Protein AF-A0A3N5LAT3-F1 (afdb_monomer_lite)

Foldseek 3Di:
DPDDLPPVVVVVVVVVVVVVCVVPPPDDDDDDDDPAPVVVLVVCVVVVPFKDKQKDDPRDDDCSVVRVVRQVPDPQKDWDDWDDDPNMIITMIGGPDNPPPPPPPPDPDD

pLDDT: mean 77.51, std 15.81, range [34.72, 95.5]

Radius of gyration: 16.29 Å; chains: 1; bounding box: 49×45×42 Å

Sequence (110 aa):
MVGSTNVVGRRLAAEIQEYIRASNAGIQMETVFAADCAMIHKDLQARGATTFYLVEDKYWSAGFGQLRDSVMRDPSFQFERSWSFKGIEIWRFRVVRSQTVPVIRQKPEP

Secondary structure (DSSP, 8-state):
--SSHHHHHHHHHHHHHHHHHHTSTT--------SSHHHHHHHHHHHT-SEEEEE--TTT-TTHHHHHHHHHH-TTEEEEEEEEETTEEEEEEEE-S---------PPP-

Structure (mmCIF, N/CA/C/O backbone):
data_AF-A0A3N5LAT3-F1
#
_entry.id   AF-A0A3N5LAT3-F1
#
loop_
_atom_site.group_PDB
_atom_site.id
_atom_site.type_symbol
_atom_site.label_atom_id
_atom_site.label_alt_id
_atom_site.label_comp_id
_atom_site.label_asym_id
_atom_site.label_entity_id
_atom_site.label_seq_id
_atom_site.pdbx_PDB_ins_code
_atom_site.Cartn_x
_atom_site.Cartn_y
_atom_site.Cartn_z
_atom_site.occupancy
_atom_site.B_iso_or_equiv
_atom_site.auth_seq_id
_atom_site.auth_comp_id
_atom_site.auth_asym_id
_atom_site.auth_atom_id
_atom_site.pdbx_PDB_model_num
ATOM 1 N N . MET A 1 1 ? 2.276 9.642 -29.420 1.00 35.12 1 MET A N 1
ATOM 2 C CA . MET A 1 1 ? 2.600 8.201 -29.324 1.00 35.12 1 MET A CA 1
ATOM 3 C C . MET A 1 1 ? 2.168 7.712 -27.951 1.00 35.12 1 MET A C 1
ATOM 5 O O . MET A 1 1 ? 2.835 8.008 -26.974 1.00 35.12 1 MET A O 1
ATOM 9 N N . VAL A 1 2 ? 1.014 7.052 -27.862 1.00 41.75 2 VAL A N 1
ATOM 10 C CA . VAL A 1 2 ? 0.450 6.520 -26.612 1.00 41.75 2 VAL A CA 1
ATOM 11 C C . VAL A 1 2 ? 0.150 5.055 -26.901 1.00 41.75 2 VAL A C 1
ATOM 13 O O . VAL A 1 2 ? -0.724 4.776 -27.711 1.00 41.75 2 VAL A O 1
ATOM 16 N N . GLY A 1 3 ? 0.917 4.115 -26.349 1.00 34.72 3 GLY A N 1
ATOM 17 C CA . GLY A 1 3 ? 0.658 2.699 -26.643 1.00 34.72 3 GLY A CA 1
ATOM 18 C C . GLY A 1 3 ? 1.547 1.699 -25.915 1.00 34.72 3 GLY A C 1
ATOM 19 O O . GLY A 1 3 ? 1.040 0.711 -25.397 1.00 34.72 3 GLY A O 1
ATOM 20 N N . SER A 1 4 ? 2.848 1.966 -25.794 1.00 36.41 4 SER A N 1
ATOM 21 C CA . SER A 1 4 ? 3.790 0.942 -25.307 1.00 36.41 4 SER A CA 1
ATOM 22 C C . SER A 1 4 ? 4.041 0.983 -23.793 1.00 36.41 4 SER A C 1
ATOM 24 O O . SER A 1 4 ? 4.321 -0.049 -23.190 1.00 36.41 4 SER A O 1
ATOM 26 N N . THR A 1 5 ? 3.868 2.141 -23.147 1.00 48.88 5 THR A N 1
ATOM 27 C CA . THR A 1 5 ? 4.134 2.333 -21.704 1.00 48.88 5 THR A CA 1
ATOM 28 C C . THR A 1 5 ? 3.081 1.677 -20.795 1.00 48.88 5 THR A C 1
ATOM 30 O O . THR A 1 5 ? 3.343 1.417 -19.623 1.00 48.88 5 THR A O 1
ATOM 33 N N . ASN A 1 6 ? 1.898 1.351 -21.333 1.00 57.59 6 ASN A N 1
ATOM 34 C CA . ASN A 1 6 ? 0.778 0.817 -20.550 1.00 57.59 6 ASN A CA 1
ATOM 35 C C . ASN A 1 6 ? 0.778 -0.711 -20.399 1.00 57.59 6 ASN A C 1
ATOM 37 O O . ASN A 1 6 ? 0.190 -1.213 -19.447 1.00 57.59 6 ASN A O 1
ATOM 41 N N . VAL A 1 7 ? 1.403 -1.474 -21.301 1.00 61.25 7 VAL A N 1
ATOM 42 C CA . VAL A 1 7 ? 1.312 -2.950 -21.262 1.00 61.25 7 VAL A CA 1
ATOM 43 C C . VAL A 1 7 ? 2.237 -3.539 -20.197 1.00 61.25 7 VAL A C 1
ATOM 45 O O . VAL A 1 7 ? 1.825 -4.414 -19.437 1.00 61.25 7 VAL A O 1
ATOM 48 N N . VAL A 1 8 ? 3.468 -3.027 -20.105 1.00 64.75 8 VAL A N 1
ATOM 49 C CA . VAL A 1 8 ? 4.475 -3.515 -19.149 1.00 64.75 8 VAL A CA 1
ATOM 50 C C . VAL A 1 8 ? 4.039 -3.247 -17.709 1.00 64.75 8 VAL A C 1
ATOM 52 O O . VAL A 1 8 ? 4.029 -4.175 -16.904 1.00 64.75 8 VAL A O 1
ATOM 55 N N . GLY A 1 9 ? 3.605 -2.023 -17.395 1.00 64.81 9 GLY A N 1
ATOM 56 C CA . GLY A 1 9 ? 3.149 -1.692 -16.043 1.00 64.81 9 GLY A CA 1
ATOM 57 C C . GLY A 1 9 ? 1.835 -2.384 -15.659 1.00 64.81 9 GLY A C 1
ATOM 58 O O . GLY A 1 9 ? 1.711 -2.859 -14.537 1.00 64.81 9 GLY A O 1
ATOM 59 N N . ARG A 1 10 ? 0.891 -2.595 -16.597 1.00 69.12 10 ARG A N 1
ATOM 60 C CA . ARG A 1 10 ? -0.327 -3.391 -16.316 1.00 69.12 10 ARG A CA 1
ATOM 61 C C . ARG A 1 10 ? -0.010 -4.850 -16.002 1.00 69.12 10 ARG A C 1
ATOM 63 O O . ARG A 1 10 ? -0.580 -5.408 -15.068 1.00 69.12 10 ARG A O 1
ATOM 70 N N . ARG A 1 11 ? 0.896 -5.467 -16.767 1.00 76.19 11 ARG A N 1
ATOM 71 C CA . ARG A 1 11 ? 1.345 -6.840 -16.502 1.00 76.19 11 ARG A CA 1
ATOM 72 C C . ARG A 1 11 ? 2.038 -6.934 -15.145 1.00 76.19 11 ARG A C 1
ATOM 74 O O . ARG A 1 11 ? 1.754 -7.844 -14.378 1.00 76.19 11 ARG A O 1
ATOM 81 N N . LEU A 1 12 ? 2.902 -5.972 -14.840 1.00 77.38 12 LEU A N 1
ATOM 82 C CA . LEU A 1 12 ? 3.608 -5.904 -13.569 1.00 77.38 12 LEU A CA 1
ATOM 83 C C . LEU A 1 12 ? 2.655 -5.714 -12.381 1.00 77.38 12 LEU A C 1
ATOM 85 O O . LEU A 1 12 ? 2.793 -6.409 -11.380 1.00 77.38 12 LEU A O 1
ATOM 89 N N . ALA A 1 13 ? 1.649 -4.846 -12.512 1.00 76.00 13 ALA A N 1
ATOM 90 C CA . ALA A 1 13 ? 0.612 -4.667 -11.501 1.00 76.00 13 ALA A CA 1
ATOM 91 C C . ALA A 1 13 ? -0.159 -5.972 -11.241 1.00 76.00 13 ALA A C 1
ATOM 93 O O . ALA A 1 13 ? -0.363 -6.335 -10.084 1.00 76.00 13 ALA A O 1
ATOM 94 N N . ALA A 1 14 ? -0.521 -6.716 -12.293 1.00 81.56 14 ALA A N 1
ATOM 95 C CA . ALA A 1 14 ? -1.169 -8.021 -12.154 1.00 81.56 14 ALA A CA 1
ATOM 96 C C . ALA A 1 14 ? -0.260 -9.056 -11.461 1.00 81.56 14 ALA A C 1
ATOM 98 O O . ALA A 1 14 ? -0.717 -9.783 -10.581 1.00 81.56 14 ALA A O 1
ATOM 99 N N . GLU A 1 15 ? 1.034 -9.093 -11.800 1.00 85.81 15 GLU A N 1
ATOM 100 C CA . GLU A 1 15 ? 2.009 -9.973 -11.138 1.00 85.81 15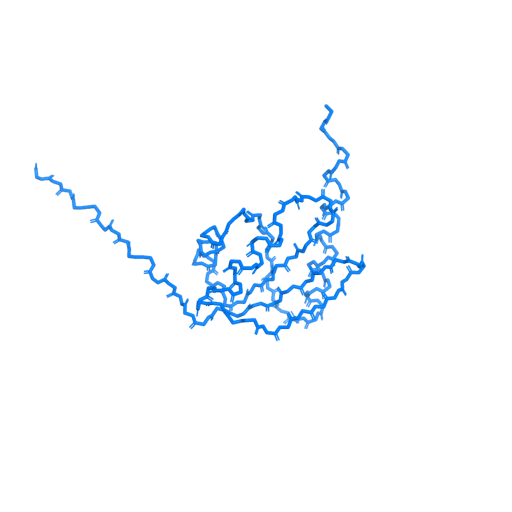 GLU A CA 1
ATOM 101 C C . GLU A 1 15 ? 2.177 -9.634 -9.646 1.00 85.81 15 GLU A C 1
ATOM 103 O O . GLU A 1 15 ? 2.254 -10.538 -8.815 1.00 85.81 15 GLU A O 1
ATOM 108 N N . ILE A 1 16 ? 2.190 -8.346 -9.289 1.00 84.88 16 ILE A N 1
ATOM 109 C CA . ILE A 1 16 ? 2.282 -7.895 -7.893 1.00 84.88 16 ILE A CA 1
ATOM 110 C C . ILE A 1 16 ? 1.006 -8.239 -7.122 1.00 84.88 16 ILE A C 1
ATOM 112 O O . ILE A 1 16 ? 1.094 -8.736 -6.000 1.00 84.88 16 ILE A O 1
ATOM 116 N N . GLN A 1 17 ? -0.171 -8.023 -7.715 1.00 84.25 17 GLN A N 1
ATOM 117 C CA . GLN A 1 17 ? -1.440 -8.426 -7.105 1.00 84.25 17 GLN A CA 1
ATOM 118 C C . GLN A 1 17 ? -1.459 -9.925 -6.803 1.00 84.25 17 GLN A C 1
ATOM 120 O O . GLN A 1 17 ? -1.812 -10.318 -5.693 1.00 84.25 17 GLN A O 1
ATOM 125 N N . GLU A 1 18 ? -1.046 -10.756 -7.762 1.00 85.00 18 GLU A N 1
ATOM 126 C CA . GLU A 1 18 ? -1.026 -12.205 -7.576 1.00 85.00 18 GLU A CA 1
ATOM 127 C C . GLU A 1 18 ? -0.006 -12.624 -6.512 1.00 85.00 18 GLU A C 1
ATOM 129 O O . GLU A 1 18 ? -0.309 -13.451 -5.655 1.00 85.00 18 GLU A O 1
ATOM 134 N N . TYR A 1 19 ? 1.168 -11.989 -6.484 1.00 84.94 19 TYR A N 1
ATOM 135 C CA . TYR A 1 19 ? 2.174 -12.224 -5.449 1.00 84.94 19 TYR A CA 1
ATOM 136 C C . TYR A 1 19 ? 1.664 -11.882 -4.035 1.00 84.94 19 TYR A C 1
ATOM 138 O O . TYR A 1 19 ? 1.863 -12.651 -3.085 1.00 84.94 19 TYR A O 1
ATOM 146 N N . ILE A 1 20 ? 0.961 -10.753 -3.882 1.00 84.25 20 ILE A N 1
ATOM 147 C CA . ILE A 1 20 ? 0.368 -10.362 -2.596 1.00 84.25 20 ILE A CA 1
ATOM 148 C C . ILE A 1 20 ? -0.783 -11.306 -2.225 1.00 84.25 20 ILE A C 1
ATOM 150 O O . ILE A 1 20 ? -0.869 -11.720 -1.065 1.00 84.25 20 ILE A O 1
ATOM 154 N N . ARG A 1 21 ? -1.629 -11.691 -3.188 1.00 83.62 21 ARG A N 1
ATOM 155 C CA . ARG A 1 21 ? -2.755 -12.613 -2.981 1.00 83.62 21 ARG A CA 1
ATOM 156 C C . ARG A 1 21 ? -2.289 -14.008 -2.575 1.00 83.62 21 ARG A C 1
ATOM 158 O O . ARG A 1 21 ? -2.827 -14.564 -1.623 1.00 83.62 21 ARG A O 1
ATOM 165 N N . ALA A 1 22 ? -1.259 -14.545 -3.225 1.00 81.06 22 ALA A N 1
ATOM 166 C CA . ALA A 1 22 ? -0.667 -15.834 -2.863 1.00 81.06 22 ALA A CA 1
ATOM 167 C C . ALA A 1 22 ? -0.177 -15.851 -1.404 1.00 81.06 22 ALA A C 1
ATOM 169 O O . ALA A 1 22 ? -0.256 -16.871 -0.725 1.00 81.06 22 ALA A O 1
ATOM 170 N N . SER A 1 23 ? 0.269 -14.696 -0.902 1.00 74.81 23 SER A N 1
ATOM 171 C CA . SER A 1 23 ? 0.710 -14.523 0.486 1.00 74.81 23 SER A CA 1
ATOM 172 C C . SER A 1 23 ? -0.434 -14.245 1.473 1.00 74.81 23 SER A C 1
ATOM 174 O O . SER A 1 23 ? -0.200 -14.243 2.680 1.00 74.81 23 SER A O 1
ATOM 176 N N . ASN A 1 24 ? -1.650 -13.963 0.990 1.00 72.38 24 ASN A N 1
ATOM 177 C CA . ASN A 1 24 ? -2.821 -13.628 1.801 1.00 72.38 24 ASN A CA 1
ATOM 178 C C . ASN A 1 24 ? -4.082 -14.276 1.196 1.00 72.38 24 ASN A C 1
ATOM 180 O O . ASN A 1 24 ? -4.880 -13.620 0.519 1.00 72.38 24 ASN A O 1
ATOM 184 N N . ALA A 1 25 ? -4.242 -15.583 1.418 1.00 65.88 25 ALA A N 1
ATOM 185 C CA . ALA A 1 25 ? -5.343 -16.361 0.857 1.00 65.88 25 ALA A CA 1
ATOM 186 C C . ALA A 1 25 ? -6.717 -15.743 1.187 1.00 65.88 25 ALA A C 1
ATOM 188 O O . ALA A 1 25 ? -7.006 -15.422 2.338 1.00 65.88 25 ALA A O 1
ATOM 189 N N . GLY A 1 26 ? -7.569 -15.598 0.166 1.00 65.69 26 GLY A N 1
ATOM 190 C CA . GLY A 1 26 ? -8.960 -15.155 0.320 1.00 65.69 26 GLY A CA 1
ATOM 191 C C . GLY A 1 26 ? -9.201 -13.640 0.308 1.00 65.69 26 GLY A C 1
ATOM 192 O O . GLY A 1 26 ? -10.340 -13.225 0.502 1.00 65.69 26 GLY A O 1
ATOM 193 N N . ILE A 1 27 ? -8.185 -12.804 0.059 1.00 71.62 27 ILE A N 1
ATOM 194 C CA . ILE A 1 27 ? -8.364 -11.343 -0.007 1.00 71.62 27 ILE A CA 1
ATOM 195 C C . ILE A 1 27 ? -8.728 -10.891 -1.432 1.00 71.62 27 ILE A C 1
ATOM 197 O O . ILE A 1 27 ? -7.994 -11.149 -2.391 1.00 71.62 27 ILE A O 1
ATOM 201 N N . GLN A 1 28 ? -9.845 -10.165 -1.570 1.00 72.69 28 GLN A N 1
ATOM 202 C CA . GLN A 1 28 ? -10.132 -9.376 -2.771 1.00 72.69 28 GLN A CA 1
ATOM 203 C C . GLN A 1 28 ? -9.233 -8.137 -2.782 1.00 72.69 28 GLN A C 1
ATOM 205 O O . GLN A 1 2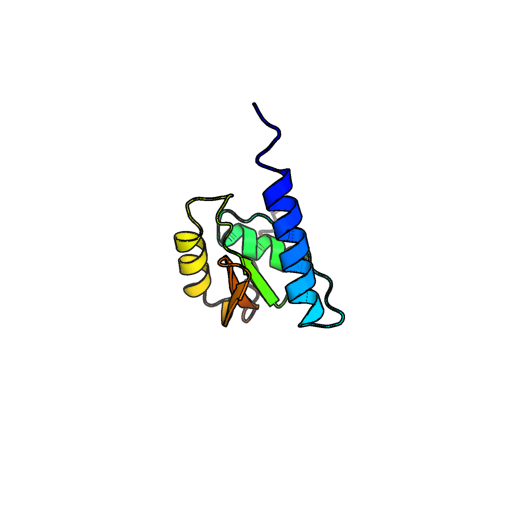8 ? -9.210 -7.365 -1.827 1.00 72.69 28 GLN A O 1
ATOM 210 N N . MET A 1 29 ? -8.473 -7.967 -3.861 1.00 77.25 29 MET A N 1
ATOM 211 C CA . MET A 1 29 ? -7.564 -6.839 -4.041 1.00 77.25 29 MET A CA 1
ATOM 212 C C . MET A 1 29 ? -7.961 -6.052 -5.277 1.00 77.25 29 MET A C 1
ATOM 214 O O . MET A 1 29 ? -8.210 -6.636 -6.331 1.00 77.25 29 MET A O 1
ATOM 218 N N . GLU A 1 30 ? -7.939 -4.732 -5.152 1.00 79.06 30 GLU A N 1
ATOM 219 C CA . GLU A 1 30 ? -8.097 -3.806 -6.263 1.00 79.06 30 GLU A CA 1
ATOM 220 C C . GLU A 1 30 ? -6.929 -2.824 -6.281 1.00 79.06 30 GLU A C 1
ATOM 222 O O . GLU A 1 30 ? -6.455 -2.384 -5.234 1.00 79.06 30 GLU A O 1
ATOM 227 N N . THR A 1 31 ? -6.459 -2.484 -7.481 1.00 81.31 31 THR A N 1
ATOM 228 C CA . THR A 1 31 ? -5.429 -1.458 -7.665 1.00 81.31 31 THR A CA 1
ATOM 229 C C . THR A 1 31 ? -6.093 -0.126 -7.959 1.00 81.31 31 THR A C 1
ATOM 231 O O . THR A 1 31 ? -6.921 -0.023 -8.863 1.00 81.31 31 THR A O 1
ATOM 234 N N . VAL A 1 32 ? -5.675 0.896 -7.221 1.00 78.06 32 VAL A N 1
ATOM 235 C CA . VAL A 1 32 ? -6.053 2.291 -7.436 1.00 78.06 32 VAL A CA 1
ATOM 236 C C . VAL A 1 32 ? -4.799 3.128 -7.656 1.00 78.06 32 VAL A C 1
ATOM 238 O O . VAL A 1 32 ? -3.734 2.817 -7.122 1.00 78.06 32 VAL A O 1
ATOM 241 N N . PHE A 1 33 ? -4.929 4.185 -8.450 1.00 79.50 33 PHE A N 1
ATOM 242 C CA . PHE A 1 33 ? -3.881 5.186 -8.615 1.00 79.50 33 PHE A CA 1
ATOM 243 C C . PHE A 1 33 ? -4.186 6.356 -7.689 1.00 79.50 33 PHE A C 1
ATOM 245 O O . PHE A 1 33 ? -5.172 7.061 -7.896 1.00 79.50 33 PHE A O 1
ATOM 252 N N . ALA A 1 34 ? -3.339 6.560 -6.685 1.00 79.69 34 ALA A N 1
ATOM 253 C CA . ALA A 1 34 ? -3.446 7.688 -5.774 1.00 79.69 34 ALA A CA 1
ATOM 254 C C . ALA A 1 34 ? -2.281 8.652 -6.005 1.00 79.69 34 ALA A C 1
ATOM 256 O O . ALA A 1 34 ? -1.122 8.238 -6.003 1.00 79.69 34 ALA A O 1
ATOM 257 N N . ALA A 1 35 ? -2.599 9.931 -6.204 1.00 80.38 35 ALA A N 1
ATOM 258 C CA . ALA A 1 35 ? -1.598 10.989 -6.335 1.00 80.38 35 ALA A CA 1
ATOM 259 C C . ALA A 1 35 ? -1.205 11.590 -4.974 1.00 80.38 35 ALA A C 1
ATOM 261 O O . ALA A 1 35 ? -0.117 12.141 -4.829 1.00 80.38 35 ALA A O 1
ATOM 262 N N . ASP A 1 36 ? -2.081 11.473 -3.974 1.00 85.50 36 ASP A N 1
ATOM 263 C CA . ASP A 1 36 ? -1.902 12.033 -2.639 1.00 85.50 36 ASP A CA 1
ATOM 264 C C . ASP A 1 36 ? -2.567 11.159 -1.557 1.00 85.50 36 ASP A C 1
ATOM 266 O O . ASP A 1 36 ? -3.301 10.205 -1.835 1.00 85.50 36 ASP A O 1
ATOM 270 N N . CYS A 1 37 ? -2.292 11.493 -0.295 1.00 87.56 37 CYS A N 1
ATOM 271 C CA . CYS A 1 37 ? -2.826 10.783 0.866 1.00 87.56 37 CYS A CA 1
ATOM 272 C C . CYS A 1 37 ? -4.359 10.919 0.996 1.00 87.56 37 CYS A C 1
ATOM 274 O O . CYS A 1 37 ? -5.027 10.010 1.487 1.00 87.56 37 CYS A O 1
ATOM 276 N N . ALA A 1 38 ? -4.947 12.025 0.525 1.00 88.44 38 ALA A N 1
ATOM 277 C CA . ALA A 1 38 ? -6.388 12.263 0.620 1.00 88.44 38 ALA A CA 1
ATOM 278 C C . ALA A 1 38 ? -7.181 11.334 -0.314 1.00 88.44 38 ALA A C 1
ATOM 280 O O . ALA A 1 38 ? -8.234 10.818 0.070 1.00 88.44 38 ALA A O 1
ATOM 281 N N . MET A 1 39 ? -6.657 11.064 -1.514 1.00 88.31 39 MET A N 1
ATOM 282 C CA . MET A 1 39 ? -7.211 10.060 -2.423 1.00 88.31 39 MET A CA 1
ATOM 283 C C . MET A 1 39 ? -7.185 8.662 -1.802 1.00 88.31 39 MET A C 1
ATOM 285 O O . MET A 1 39 ? -8.188 7.955 -1.877 1.00 88.31 39 MET A O 1
ATOM 289 N N . ILE A 1 40 ? -6.088 8.298 -1.123 1.00 89.56 40 ILE A N 1
ATOM 290 C CA . ILE A 1 40 ? -5.989 7.021 -0.399 1.0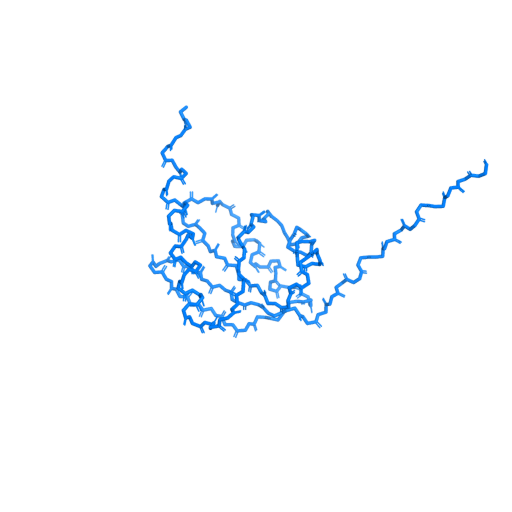0 89.56 40 ILE A CA 1
ATOM 291 C C . ILE A 1 40 ? -7.113 6.921 0.634 1.00 89.56 40 ILE A C 1
ATOM 293 O O . ILE A 1 40 ? -7.861 5.948 0.624 1.00 89.56 40 ILE A O 1
ATOM 297 N N . HIS A 1 41 ? -7.295 7.937 1.482 1.00 89.69 41 HIS A N 1
ATOM 298 C CA . HIS A 1 41 ? -8.385 7.955 2.467 1.00 89.69 41 HIS A CA 1
ATOM 299 C C . HIS A 1 41 ? -9.762 7.771 1.833 1.00 89.69 41 HIS A C 1
ATOM 301 O O . HIS A 1 41 ? -10.546 6.941 2.295 1.00 89.69 41 HIS A O 1
ATOM 307 N N . LYS A 1 42 ? -10.046 8.510 0.755 1.00 88.88 42 LYS A N 1
ATOM 308 C CA . LYS A 1 42 ? -11.322 8.424 0.037 1.00 88.88 42 LYS A CA 1
ATOM 309 C C . LYS A 1 42 ? -11.577 7.011 -0.492 1.00 88.88 42 LYS A C 1
ATOM 311 O O . LYS A 1 42 ? -12.678 6.489 -0.311 1.00 88.88 42 LYS A O 1
ATOM 316 N N . ASP A 1 43 ? -10.574 6.393 -1.109 1.00 88.44 43 ASP A N 1
ATOM 317 C CA . ASP A 1 43 ? -10.697 5.042 -1.659 1.00 88.44 43 ASP A CA 1
ATOM 318 C C . ASP A 1 43 ? -10.842 3.991 -0.554 1.00 88.44 43 ASP A C 1
ATOM 320 O O . ASP A 1 43 ? -11.696 3.109 -0.651 1.00 88.44 43 ASP A O 1
ATOM 324 N N . LEU A 1 44 ? -10.073 4.103 0.533 1.00 88.94 44 LEU A N 1
ATOM 325 C CA . LEU A 1 44 ? -10.186 3.202 1.682 1.00 88.94 44 LEU A CA 1
ATOM 326 C C . LEU A 1 44 ? -11.567 3.290 2.333 1.00 88.94 44 LEU A C 1
ATOM 328 O O . LEU A 1 44 ? -12.167 2.256 2.634 1.00 88.94 44 LEU A O 1
ATOM 332 N N . GLN A 1 45 ? -12.095 4.505 2.502 1.00 87.12 45 GLN A N 1
ATOM 333 C CA . GLN A 1 45 ? -13.421 4.736 3.070 1.00 87.12 45 GLN A CA 1
ATOM 334 C C . GLN A 1 45 ? -14.525 4.177 2.168 1.00 87.12 45 GLN A C 1
ATOM 336 O O . GLN A 1 45 ? -15.421 3.493 2.662 1.00 87.12 45 GLN A O 1
ATOM 341 N N . ALA A 1 46 ? -14.456 4.426 0.856 1.00 86.19 46 ALA A N 1
ATOM 342 C CA . ALA A 1 46 ? -15.441 3.921 -0.101 1.00 86.19 46 ALA A CA 1
ATOM 343 C C . ALA A 1 46 ? -15.482 2.384 -0.145 1.00 86.19 46 ALA A C 1
ATOM 345 O O . ALA A 1 46 ? -16.529 1.797 -0.412 1.00 86.19 46 ALA A O 1
ATOM 346 N N . ARG A 1 47 ? -14.344 1.737 0.127 1.00 84.25 47 ARG A N 1
ATOM 347 C CA . ARG A 1 47 ? -14.165 0.284 0.009 1.00 84.25 47 ARG A CA 1
ATOM 348 C C . ARG A 1 47 ? -14.240 -0.456 1.343 1.00 84.25 47 ARG A C 1
ATOM 350 O O . ARG A 1 47 ? -14.228 -1.682 1.347 1.00 84.25 47 ARG A O 1
ATOM 357 N N . GLY A 1 48 ? -14.278 0.261 2.467 1.00 85.12 48 GLY A N 1
ATOM 358 C CA . GLY A 1 48 ? -14.205 -0.338 3.803 1.00 85.12 48 GLY A CA 1
ATOM 359 C C . GLY A 1 48 ? -12.904 -1.114 4.049 1.00 85.12 48 GLY A C 1
ATOM 360 O O . GLY A 1 48 ? -12.891 -2.068 4.827 1.00 85.12 48 GLY A O 1
ATOM 361 N N . ALA A 1 49 ? -11.816 -0.745 3.367 1.00 85.19 49 ALA A N 1
ATOM 362 C CA . ALA A 1 49 ? -10.553 -1.465 3.447 1.00 85.19 49 ALA A CA 1
ATOM 363 C C . ALA A 1 49 ? -9.802 -1.113 4.738 1.00 85.19 49 ALA A C 1
ATOM 365 O O . ALA A 1 49 ? -9.554 0.052 5.040 1.00 85.19 49 ALA A O 1
ATOM 366 N N . THR A 1 50 ? -9.395 -2.135 5.490 1.00 89.38 50 THR A N 1
ATOM 367 C CA . THR A 1 50 ? -8.626 -1.983 6.739 1.00 89.38 50 THR A CA 1
ATOM 368 C C . THR A 1 50 ? -7.121 -2.163 6.539 1.00 89.38 50 THR A C 1
ATOM 370 O O . THR A 1 50 ? -6.337 -1.947 7.461 1.00 89.38 50 THR A O 1
ATOM 373 N N . THR A 1 51 ? -6.695 -2.582 5.347 1.00 90.38 51 THR A N 1
ATOM 374 C CA . THR A 1 51 ? -5.294 -2.801 4.967 1.00 90.38 51 THR A CA 1
ATOM 375 C C . THR A 1 51 ? -5.095 -2.350 3.528 1.00 90.38 51 THR A C 1
ATOM 377 O O . THR A 1 51 ? -5.958 -2.593 2.684 1.00 90.38 51 THR A O 1
ATOM 380 N N . PHE A 1 52 ? -3.953 -1.731 3.238 1.00 91.56 52 PHE A N 1
ATOM 381 C CA . PHE A 1 52 ? -3.561 -1.387 1.874 1.00 91.56 52 PHE A CA 1
ATOM 382 C C . PHE A 1 52 ? -2.057 -1.511 1.658 1.00 91.56 52 PHE A C 1
ATOM 384 O O . PHE A 1 52 ? -1.273 -1.664 2.599 1.00 91.56 52 PHE A O 1
ATOM 391 N N . TYR A 1 53 ? -1.675 -1.463 0.386 1.00 91.38 53 TYR A N 1
ATOM 392 C CA . TYR A 1 53 ? -0.302 -1.618 -0.062 1.00 91.38 53 TYR A CA 1
ATOM 393 C C . TYR A 1 53 ? 0.060 -0.430 -0.948 1.00 91.38 53 TYR A C 1
ATOM 395 O O . TYR A 1 53 ? -0.614 -0.185 -1.947 1.00 91.38 53 TYR A O 1
ATOM 403 N N . LEU A 1 54 ? 1.121 0.292 -0.593 1.00 90.69 54 LEU A N 1
ATOM 404 C CA . LEU A 1 54 ? 1.783 1.204 -1.516 1.00 90.69 54 LEU A CA 1
ATOM 405 C C . LEU A 1 54 ? 2.821 0.417 -2.302 1.00 90.69 54 LEU A C 1
ATOM 407 O O . LEU A 1 54 ? 3.616 -0.323 -1.724 1.00 90.69 54 LEU A O 1
ATOM 411 N N . VAL A 1 55 ? 2.802 0.581 -3.616 1.00 86.31 55 VAL A N 1
ATOM 412 C CA . VAL A 1 55 ? 3.700 -0.115 -4.532 1.00 86.31 55 VAL A CA 1
ATOM 413 C C . VAL A 1 55 ? 4.411 0.936 -5.363 1.00 86.31 55 VAL A C 1
ATOM 415 O O . VAL A 1 55 ? 3.757 1.754 -6.011 1.00 86.31 55 VAL A O 1
ATOM 418 N N . GLU A 1 56 ? 5.739 0.932 -5.315 1.00 77.69 56 GLU A N 1
ATOM 419 C CA . GLU A 1 56 ? 6.545 1.828 -6.132 1.00 77.69 56 GLU A CA 1
ATOM 420 C C . GLU A 1 56 ? 6.535 1.348 -7.581 1.00 77.69 56 GLU A C 1
ATOM 422 O O . GLU A 1 56 ? 7.029 0.268 -7.902 1.00 77.69 56 GLU A O 1
ATOM 427 N N . ASP A 1 57 ? 6.007 2.154 -8.493 1.00 70.88 57 ASP A N 1
ATOM 428 C CA . ASP A 1 57 ? 6.167 1.845 -9.903 1.00 70.88 57 ASP A CA 1
ATOM 429 C C . ASP A 1 57 ? 7.447 2.482 -10.447 1.00 70.88 57 ASP A C 1
ATOM 431 O O . ASP A 1 57 ? 7.510 3.693 -10.675 1.00 70.88 57 ASP A O 1
ATOM 435 N N . LYS A 1 58 ? 8.451 1.645 -10.731 1.00 62.38 58 LYS A N 1
ATOM 436 C CA . LYS A 1 58 ? 9.693 2.052 -11.409 1.00 62.38 58 LYS A CA 1
ATOM 437 C C . LYS A 1 58 ? 9.476 2.647 -12.811 1.00 62.38 58 LYS A C 1
ATOM 439 O O . LYS A 1 58 ? 10.417 3.186 -13.389 1.00 62.38 58 LYS A O 1
ATOM 444 N N . TYR A 1 59 ? 8.272 2.533 -13.372 1.00 61.41 59 TYR A N 1
ATOM 445 C CA . TYR A 1 59 ? 7.907 3.028 -14.695 1.00 61.41 59 TYR A CA 1
ATOM 446 C C . TYR A 1 59 ? 6.857 4.150 -14.688 1.00 61.41 59 TYR A C 1
ATOM 448 O O . TYR A 1 59 ? 6.727 4.799 -15.728 1.00 61.41 59 TYR A O 1
ATOM 456 N N . TRP A 1 60 ? 6.101 4.387 -13.601 1.00 58.25 60 TRP A N 1
ATOM 457 C CA . TRP A 1 60 ? 4.856 5.183 -13.681 1.00 58.25 60 TRP A CA 1
ATOM 458 C C . TRP A 1 60 ? 4.753 6.474 -12.855 1.00 58.25 60 TRP A C 1
ATOM 460 O O . TRP A 1 60 ? 3.846 7.249 -13.157 1.00 58.25 60 TRP A O 1
ATOM 470 N N . SER A 1 61 ? 5.644 6.822 -11.916 1.00 54.53 61 SER A N 1
ATOM 471 C CA . SER A 1 61 ? 5.589 8.195 -11.364 1.00 54.53 61 SER A CA 1
ATOM 472 C C . SER A 1 61 ? 6.831 8.668 -10.615 1.00 54.53 61 SER A C 1
ATOM 474 O O . SER A 1 61 ? 7.344 7.975 -9.739 1.00 54.53 61 SER A O 1
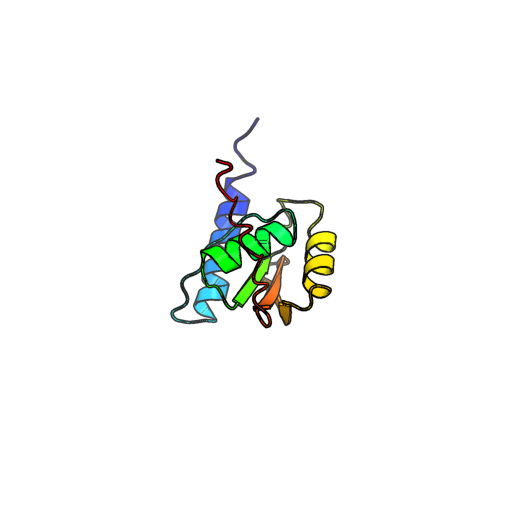ATOM 476 N N . ALA A 1 62 ? 7.205 9.929 -10.845 1.00 60.50 62 ALA A N 1
ATOM 477 C CA . ALA A 1 62 ? 7.875 10.734 -9.829 1.00 60.50 62 ALA A CA 1
ATOM 478 C C . ALA A 1 62 ? 6.897 11.002 -8.665 1.00 60.50 62 ALA A C 1
ATOM 480 O O . ALA A 1 62 ? 5.707 11.190 -8.899 1.00 60.50 62 ALA A O 1
ATOM 481 N N . GLY A 1 63 ? 7.385 11.038 -7.422 1.00 74.50 63 GLY A N 1
ATOM 482 C CA . GLY A 1 63 ? 6.570 11.414 -6.255 1.00 74.50 63 GLY A CA 1
ATOM 483 C C . GLY A 1 63 ? 6.177 10.275 -5.308 1.00 74.50 63 GLY A C 1
ATOM 484 O O . GLY A 1 63 ? 5.639 10.566 -4.242 1.00 74.50 63 GLY A O 1
ATOM 485 N N . PHE A 1 64 ? 6.520 9.012 -5.607 1.00 82.94 64 PHE A N 1
ATOM 486 C CA . PHE A 1 64 ? 6.287 7.889 -4.680 1.00 82.94 64 PHE A CA 1
ATOM 487 C C . PHE A 1 64 ? 6.871 8.159 -3.288 1.00 82.94 64 PHE A C 1
ATOM 489 O O . PHE A 1 64 ? 6.190 7.961 -2.288 1.00 82.94 64 PHE A O 1
ATOM 496 N N . GLY A 1 65 ? 8.095 8.696 -3.217 1.00 85.38 65 GLY A N 1
ATOM 497 C CA . GLY A 1 65 ? 8.724 9.064 -1.946 1.00 85.38 65 GLY A CA 1
ATOM 498 C C . GLY A 1 65 ? 7.910 10.083 -1.141 1.00 85.38 65 GLY A C 1
ATOM 499 O O . GLY A 1 65 ? 7.728 9.900 0.057 1.00 85.38 65 GLY A O 1
ATOM 500 N N . GLN A 1 66 ? 7.347 11.108 -1.792 1.00 87.44 66 GLN A N 1
ATOM 501 C CA . GLN A 1 66 ? 6.516 12.115 -1.116 1.00 87.44 66 GLN A CA 1
ATOM 502 C C . GLN A 1 66 ? 5.201 11.512 -0.609 1.00 87.44 66 GLN A C 1
ATOM 504 O O . GLN A 1 66 ? 4.808 11.764 0.529 1.00 87.44 66 GLN A O 1
ATOM 509 N N . LEU A 1 67 ? 4.546 10.679 -1.425 1.00 88.81 67 LEU A N 1
ATOM 510 C CA . LEU A 1 67 ? 3.326 9.978 -1.028 1.00 88.81 67 LEU A CA 1
ATOM 511 C C . LEU A 1 67 ? 3.587 9.022 0.141 1.00 88.81 67 LEU A C 1
ATOM 513 O O . LEU A 1 67 ? 2.865 9.053 1.136 1.00 88.81 67 LEU A O 1
ATOM 517 N N . ARG A 1 68 ? 4.647 8.212 0.045 1.00 91.12 68 ARG A N 1
ATOM 518 C CA . ARG A 1 68 ? 5.090 7.298 1.102 1.00 91.12 68 ARG A CA 1
ATOM 519 C C . ARG A 1 68 ? 5.343 8.059 2.398 1.00 91.12 68 ARG A C 1
ATOM 521 O O . ARG A 1 68 ? 4.826 7.664 3.437 1.00 91.12 68 ARG A O 1
ATOM 528 N N . ASP A 1 69 ? 6.097 9.153 2.342 1.00 91.38 69 ASP A N 1
ATOM 529 C CA . ASP A 1 69 ? 6.417 9.953 3.524 1.00 91.38 69 ASP A CA 1
ATOM 530 C C . ASP A 1 69 ? 5.159 10.604 4.123 1.00 91.38 69 ASP A C 1
ATOM 532 O O . ASP A 1 69 ? 5.026 10.665 5.345 1.00 91.38 69 ASP A O 1
ATOM 536 N N . SER A 1 70 ? 4.207 11.036 3.287 1.00 92.12 70 SER A N 1
ATOM 537 C CA . SER A 1 70 ? 2.907 11.538 3.746 1.00 92.12 70 SER A CA 1
ATOM 538 C C . SER A 1 70 ? 2.090 10.454 4.450 1.00 92.12 70 SER A C 1
ATOM 540 O O . SER A 1 70 ? 1.530 10.718 5.509 1.00 92.12 70 SER A O 1
ATOM 542 N N . VAL A 1 71 ? 2.037 9.240 3.894 1.00 92.88 71 VAL A N 1
ATOM 543 C CA . VAL A 1 71 ? 1.317 8.100 4.486 1.00 92.88 71 VAL A CA 1
ATOM 544 C C . VAL A 1 71 ? 1.967 7.660 5.797 1.00 92.88 71 VAL A C 1
ATOM 546 O O . VAL A 1 71 ? 1.266 7.402 6.769 1.00 92.88 71 VAL A O 1
ATOM 549 N N . MET A 1 72 ? 3.300 7.643 5.859 1.00 93.62 72 MET A N 1
ATOM 550 C CA . MET A 1 72 ? 4.059 7.318 7.072 1.00 93.62 72 MET A CA 1
ATOM 551 C C . MET A 1 72 ? 3.826 8.313 8.215 1.00 93.62 72 MET A C 1
ATOM 553 O O . MET A 1 72 ? 3.942 7.944 9.381 1.00 93.62 72 MET A O 1
ATOM 557 N N . ARG A 1 73 ? 3.534 9.579 7.895 1.00 93.75 73 ARG A N 1
ATOM 558 C CA . ARG A 1 73 ? 3.245 10.626 8.887 1.00 93.75 73 ARG A CA 1
ATOM 559 C C . ARG A 1 73 ? 1.768 10.698 9.270 1.00 93.75 73 ARG A C 1
ATOM 561 O O . ARG A 1 73 ? 1.439 11.400 10.225 1.00 93.75 73 ARG A O 1
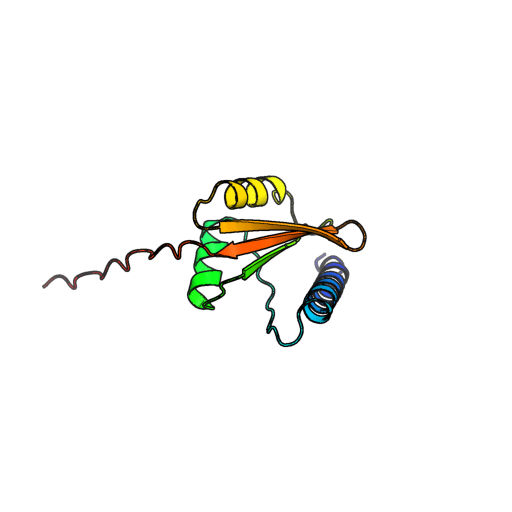ATOM 568 N N . ASP A 1 74 ? 0.886 10.016 8.543 1.00 92.38 74 ASP A N 1
ATOM 569 C CA . ASP A 1 74 ? -0.545 10.044 8.817 1.00 92.38 74 ASP A CA 1
ATOM 570 C C . ASP A 1 74 ? -0.878 9.119 10.004 1.00 92.38 74 ASP A C 1
ATOM 572 O O . ASP A 1 74 ? -0.686 7.905 9.916 1.00 92.38 74 ASP A O 1
ATOM 576 N N . PRO A 1 75 ? -1.423 9.645 11.117 1.00 92.00 75 PRO A N 1
ATOM 577 C CA . PRO A 1 75 ? -1.731 8.846 12.306 1.00 92.00 75 PRO A CA 1
ATOM 578 C C . PRO A 1 75 ? -2.868 7.835 12.092 1.00 92.00 75 PRO A C 1
ATOM 580 O O . PRO A 1 75 ? -3.168 7.041 12.985 1.00 92.00 75 PRO A O 1
ATOM 583 N N . SER A 1 76 ? -3.545 7.895 10.948 1.00 91.75 76 SER A N 1
ATOM 584 C CA . SER A 1 76 ? -4.601 6.968 10.544 1.00 91.75 76 SER A CA 1
ATOM 585 C C . SER A 1 76 ? -4.047 5.659 10.001 1.00 91.75 76 SER A C 1
ATOM 587 O O . SER A 1 76 ? -4.788 4.676 9.927 1.00 91.75 76 SER A O 1
ATOM 589 N N . PHE A 1 77 ? -2.762 5.634 9.642 1.00 94.38 77 PHE A N 1
ATOM 590 C CA . PHE A 1 77 ? -2.100 4.489 9.045 1.00 94.38 77 PHE A CA 1
ATOM 591 C C . PHE A 1 77 ? -0.970 3.997 9.942 1.00 94.38 77 PHE A C 1
ATOM 593 O O . PHE A 1 77 ? -0.128 4.752 10.416 1.00 94.38 77 PHE A O 1
ATOM 600 N N . GLN A 1 78 ? -0.945 2.691 10.167 1.00 95.50 78 GLN A N 1
ATOM 601 C CA . GLN A 1 78 ? 0.138 2.013 10.852 1.00 95.50 78 GLN A CA 1
ATOM 602 C C . GLN A 1 78 ? 0.926 1.211 9.829 1.00 95.50 78 GLN A C 1
ATOM 604 O O . GLN A 1 78 ? 0.390 0.303 9.193 1.00 95.50 78 GLN A O 1
ATOM 609 N N . PHE A 1 79 ? 2.206 1.536 9.683 1.00 95.44 79 PHE A N 1
ATOM 610 C CA . PHE A 1 79 ? 3.126 0.718 8.908 1.00 95.44 79 PHE A CA 1
ATOM 611 C C . PHE A 1 79 ? 3.269 -0.668 9.547 1.00 95.44 79 PHE A C 1
ATOM 613 O O . PHE A 1 79 ? 3.503 -0.778 10.751 1.00 95.44 79 PHE A O 1
ATOM 620 N N . GLU A 1 80 ? 3.133 -1.722 8.741 1.00 94.50 80 GLU A N 1
ATOM 621 C CA . GLU A 1 80 ? 3.284 -3.101 9.214 1.00 94.50 80 GLU A CA 1
ATOM 622 C C . GLU A 1 80 ? 4.607 -3.716 8.760 1.00 94.50 80 GLU A C 1
ATOM 624 O O . GLU A 1 80 ? 5.323 -4.298 9.572 1.00 94.50 80 GLU A O 1
ATOM 629 N N . ARG A 1 81 ? 4.923 -3.627 7.463 1.00 94.12 81 ARG A N 1
ATOM 630 C CA . ARG A 1 81 ? 6.161 -4.170 6.883 1.00 94.12 81 ARG A CA 1
ATOM 631 C C . ARG A 1 81 ? 6.376 -3.673 5.454 1.00 94.12 81 ARG A C 1
ATOM 633 O O . ARG A 1 81 ? 5.418 -3.294 4.778 1.00 94.12 81 ARG A O 1
ATOM 640 N N . SER A 1 82 ? 7.604 -3.791 4.964 1.00 93.94 82 SER A N 1
ATOM 641 C CA . SER A 1 82 ? 7.952 -3.601 3.556 1.00 93.94 82 SER A CA 1
ATOM 642 C C . SER A 1 82 ? 8.794 -4.763 3.033 1.00 93.94 82 SER A C 1
ATOM 644 O O . SER A 1 82 ? 9.413 -5.501 3.802 1.00 93.94 82 SER A O 1
ATOM 646 N N . TRP A 1 83 ? 8.750 -4.976 1.722 1.00 91.56 83 TRP A N 1
ATOM 647 C CA . TRP A 1 83 ? 9.565 -5.965 1.020 1.00 91.56 83 TRP A CA 1
ATOM 648 C C . TRP A 1 83 ? 9.715 -5.570 -0.450 1.00 91.56 83 TRP A C 1
ATOM 650 O O . TRP A 1 83 ? 9.061 -4.642 -0.922 1.00 91.56 83 TRP A O 1
ATOM 660 N N . SER A 1 84 ? 10.576 -6.281 -1.180 1.00 88.50 84 SER A N 1
ATOM 661 C CA . SER A 1 84 ? 10.778 -6.053 -2.610 1.00 88.50 84 SER A CA 1
ATOM 662 C C . SER A 1 84 ? 10.276 -7.223 -3.450 1.00 88.50 84 SER A C 1
ATOM 664 O O . SER A 1 84 ? 10.448 -8.385 -3.082 1.00 88.50 84 SER A O 1
ATOM 666 N N . PHE A 1 85 ? 9.697 -6.917 -4.610 1.00 85.69 85 PHE A N 1
ATOM 667 C CA . PHE A 1 85 ? 9.383 -7.884 -5.658 1.00 85.69 85 PHE A CA 1
ATOM 668 C C . PHE A 1 85 ? 9.992 -7.413 -6.979 1.00 85.69 85 PHE A C 1
ATOM 670 O O . PHE A 1 85 ? 9.605 -6.378 -7.509 1.00 85.69 85 PHE A O 1
ATOM 677 N N . LYS A 1 86 ? 10.968 -8.149 -7.528 1.00 86.06 86 LYS A N 1
ATOM 678 C CA . LYS A 1 86 ? 11.656 -7.784 -8.788 1.00 86.06 86 LYS A CA 1
ATOM 679 C C . LYS A 1 86 ? 12.206 -6.338 -8.805 1.00 86.06 86 LYS A C 1
ATOM 681 O O . LYS A 1 86 ? 12.177 -5.666 -9.842 1.00 86.06 86 LYS A O 1
ATOM 686 N N . GLY A 1 87 ? 12.701 -5.871 -7.655 1.00 82.06 87 GLY A N 1
ATOM 687 C CA . GLY A 1 87 ? 13.244 -4.520 -7.482 1.00 82.06 87 GLY A CA 1
ATOM 688 C C . GLY A 1 87 ? 12.190 -3.426 -7.290 1.00 82.06 87 GLY A C 1
ATOM 689 O O . GLY A 1 87 ? 12.526 -2.259 -7.419 1.00 82.06 87 GLY A O 1
ATOM 690 N N . ILE A 1 88 ? 10.933 -3.789 -7.020 1.00 84.31 88 ILE A N 1
ATOM 691 C CA . ILE A 1 88 ? 9.840 -2.863 -6.699 1.00 84.31 88 ILE A CA 1
ATOM 692 C C . ILE A 1 88 ? 9.557 -2.933 -5.213 1.00 84.31 88 ILE A C 1
ATOM 694 O O . ILE A 1 88 ? 9.345 -4.030 -4.689 1.00 84.31 88 ILE A O 1
ATOM 698 N N . GLU A 1 89 ? 9.548 -1.786 -4.545 1.00 86.69 89 GLU A N 1
ATOM 699 C CA . GLU A 1 89 ? 9.183 -1.714 -3.139 1.00 86.69 89 GLU A CA 1
ATOM 700 C C . GLU A 1 89 ? 7.670 -1.847 -2.941 1.00 86.69 89 GLU A C 1
ATOM 702 O O . GLU A 1 89 ? 6.866 -1.175 -3.590 1.00 86.69 89 GLU A O 1
ATOM 707 N N . ILE A 1 90 ? 7.287 -2.708 -2.001 1.00 88.69 90 ILE A N 1
ATOM 708 C CA . ILE A 1 90 ? 5.911 -2.908 -1.560 1.00 88.69 90 ILE A CA 1
ATOM 709 C C . ILE A 1 90 ? 5.863 -2.611 -0.065 1.00 88.69 90 ILE A C 1
ATOM 711 O O . ILE A 1 90 ? 6.565 -3.239 0.728 1.00 88.69 90 ILE A O 1
ATOM 715 N N . TRP A 1 91 ? 5.012 -1.668 0.319 1.00 92.75 91 TRP A N 1
ATOM 716 C CA . TRP A 1 91 ? 4.845 -1.196 1.688 1.00 92.75 91 TRP A CA 1
ATOM 717 C C . TRP A 1 91 ? 3.420 -1.471 2.148 1.00 92.75 91 TRP A C 1
ATOM 719 O O . TRP A 1 91 ? 2.465 -0.993 1.539 1.00 92.75 91 TRP A O 1
ATOM 729 N N . ARG A 1 92 ? 3.264 -2.246 3.220 1.00 93.62 92 ARG A N 1
ATOM 730 C CA . ARG A 1 92 ? 1.961 -2.617 3.777 1.00 93.62 92 ARG A CA 1
ATOM 731 C C . ARG A 1 92 ? 1.611 -1.736 4.969 1.00 93.62 92 ARG A C 1
ATOM 733 O O . ARG A 1 92 ? 2.419 -1.577 5.887 1.00 93.62 92 ARG A O 1
ATOM 740 N N . PHE A 1 93 ? 0.370 -1.265 4.978 1.00 94.81 93 PHE A N 1
ATOM 741 C CA . PHE A 1 93 ? -0.193 -0.434 6.032 1.00 94.81 93 PHE A CA 1
ATOM 742 C C . PHE A 1 93 ? -1.538 -0.980 6.503 1.00 94.81 93 PHE A C 1
ATOM 744 O O . PHE A 1 93 ? -2.341 -1.471 5.705 1.00 94.81 93 PHE A O 1
ATOM 751 N N . ARG A 1 94 ? -1.801 -0.833 7.800 1.00 94.25 94 ARG A N 1
ATOM 752 C CA . ARG A 1 94 ? -3.108 -1.042 8.426 1.00 94.25 94 ARG A CA 1
ATOM 753 C C . ARG A 1 94 ? -3.771 0.304 8.695 1.00 94.25 94 ARG A C 1
ATOM 755 O O . ARG A 1 94 ? -3.113 1.238 9.144 1.00 94.25 94 ARG A O 1
ATOM 762 N N . VAL A 1 95 ? -5.077 0.390 8.488 1.00 92.50 95 VAL A N 1
ATOM 763 C CA . VAL A 1 95 ? -5.880 1.548 8.896 1.00 92.50 95 VAL A CA 1
ATOM 764 C C . VAL A 1 95 ? -6.209 1.414 10.384 1.00 92.50 95 VAL A C 1
ATOM 766 O O . VAL A 1 95 ? -6.860 0.455 10.793 1.00 92.50 95 VAL A O 1
ATOM 769 N N . VAL A 1 96 ? -5.730 2.353 11.201 1.00 89.38 96 VAL A N 1
ATOM 770 C CA . VAL A 1 96 ? -5.908 2.360 12.668 1.00 89.38 96 VAL A CA 1
ATOM 771 C C . VAL A 1 96 ? -6.919 3.393 13.149 1.00 89.38 96 VAL A C 1
ATOM 773 O O . VAL A 1 96 ? -7.521 3.220 14.207 1.00 89.38 96 VAL A O 1
ATOM 776 N N . ARG A 1 97 ? -7.136 4.460 12.377 1.00 73.12 97 ARG A N 1
ATOM 777 C CA . ARG A 1 97 ? -8.197 5.438 12.624 1.00 73.12 97 ARG A CA 1
ATOM 778 C C . ARG A 1 97 ? -8.885 5.721 11.304 1.00 73.12 97 ARG A C 1
ATOM 780 O O . ARG A 1 97 ? -8.270 6.279 10.407 1.00 73.12 97 ARG A O 1
ATOM 787 N N . SER A 1 98 ? -10.155 5.362 11.177 1.00 59.06 98 SER A N 1
ATOM 788 C CA . SER A 1 98 ? -10.955 5.894 10.079 1.00 59.06 98 SER A CA 1
ATOM 789 C C . SER A 1 98 ? -11.149 7.377 10.365 1.00 59.06 98 SER A C 1
ATOM 791 O O . SER A 1 98 ? -11.839 7.719 11.326 1.00 59.06 98 SER A O 1
ATOM 793 N N . GLN A 1 99 ? -10.520 8.269 9.594 1.00 55.44 99 GLN A N 1
ATOM 794 C CA . GLN A 1 99 ? -10.930 9.666 9.635 1.00 55.44 99 GLN A CA 1
ATOM 795 C C . GLN A 1 99 ? -12.370 9.708 9.135 1.00 55.44 99 GLN A C 1
ATOM 797 O O . GLN A 1 99 ? -12.648 9.538 7.950 1.00 55.44 99 GLN A O 1
ATOM 802 N N . THR A 1 100 ? -13.309 9.884 10.058 1.00 50.28 100 THR A N 1
ATOM 803 C CA . THR A 1 100 ? -14.661 10.311 9.734 1.00 50.28 100 THR A CA 1
ATOM 804 C C . THR A 1 100 ? -14.514 11.701 9.135 1.00 50.28 100 THR A C 1
ATOM 806 O O . THR A 1 100 ? -14.470 12.688 9.863 1.00 50.28 100 THR A O 1
ATOM 809 N N . VAL A 1 101 ? -14.376 11.797 7.810 1.00 51.44 101 VAL A N 1
ATOM 810 C CA . VAL A 1 101 ? -14.567 13.075 7.125 1.00 51.44 101 VAL A CA 1
ATOM 811 C C . VAL A 1 101 ? -15.992 13.498 7.484 1.00 51.44 101 VAL A C 1
ATOM 813 O O . VAL A 1 101 ? -16.928 12.756 7.163 1.00 51.44 101 VAL A O 1
ATOM 816 N N . PRO A 1 102 ? -16.198 14.604 8.220 1.00 42.53 102 PRO A N 1
ATOM 817 C CA . PRO A 1 102 ? -17.541 15.029 8.554 1.00 42.53 102 PRO A CA 1
ATOM 818 C C . PRO A 1 102 ? -18.261 15.304 7.238 1.00 42.53 102 PRO A C 1
ATOM 820 O O . PRO A 1 102 ? -17.872 16.184 6.471 1.00 42.53 102 PRO A O 1
ATOM 823 N N . VAL A 1 103 ? -19.304 14.524 6.958 1.00 50.81 103 VAL A N 1
ATOM 824 C CA . VAL A 1 103 ? -20.269 14.855 5.913 1.00 50.81 103 VAL A CA 1
ATOM 825 C C . VAL A 1 103 ? -20.896 16.171 6.350 1.00 50.81 103 VAL A C 1
ATOM 827 O O . VAL A 1 103 ? -21.782 16.189 7.207 1.00 50.81 103 VAL A O 1
ATOM 830 N N . ILE A 1 104 ? -20.401 17.282 5.807 1.00 54.72 104 ILE A N 1
ATOM 831 C CA . ILE A 1 104 ? -21.058 18.578 5.921 1.00 54.72 104 ILE A CA 1
ATOM 832 C C . ILE A 1 104 ? -22.387 18.397 5.192 1.00 54.72 104 ILE A C 1
ATOM 834 O O . ILE A 1 104 ? -22.457 18.457 3.966 1.00 54.72 104 ILE A O 1
ATOM 838 N N . ARG A 1 105 ? -23.445 18.084 5.945 1.00 49.84 105 ARG A N 1
ATOM 839 C CA . ARG A 1 105 ? -24.809 18.134 5.431 1.00 49.84 105 ARG A CA 1
ATOM 840 C C . ARG A 1 105 ? -25.046 19.588 5.048 1.00 49.84 105 ARG A C 1
ATOM 842 O O . ARG A 1 105 ? -25.207 20.429 5.929 1.00 49.84 105 ARG A O 1
ATOM 849 N N . GLN A 1 106 ? -25.005 19.884 3.750 1.00 50.31 106 GLN A N 1
ATOM 850 C CA . GLN A 1 106 ? -25.492 21.158 3.242 1.00 50.31 106 GLN A CA 1
ATOM 851 C C . GLN A 1 106 ? -26.941 21.286 3.709 1.00 50.31 106 GLN A C 1
ATOM 853 O O . GLN A 1 106 ? -27.790 20.446 3.406 1.00 50.31 106 GLN A O 1
ATOM 858 N N . LYS A 1 107 ? -27.184 22.283 4.554 1.00 50.12 107 LYS A N 1
ATOM 859 C CA . LYS A 1 107 ? -28.520 2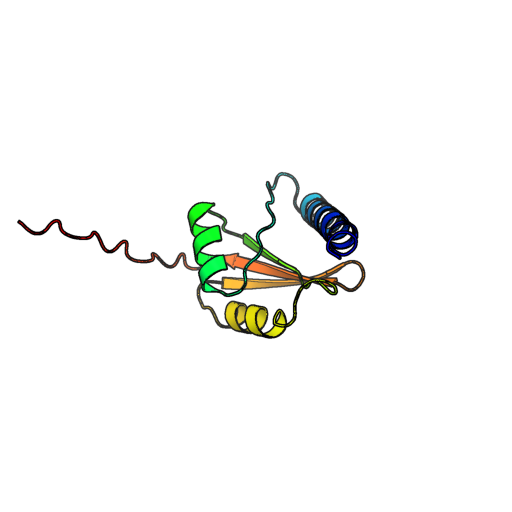2.665 4.988 1.00 50.12 107 LYS A CA 1
ATOM 860 C C . LYS A 1 107 ? -29.211 23.249 3.747 1.00 50.12 107 LYS A C 1
ATOM 862 O O . LYS A 1 107 ? -28.610 24.129 3.135 1.00 50.12 107 LYS A O 1
ATOM 867 N N . PRO A 1 108 ? -30.404 22.789 3.342 1.00 55.00 108 PRO A N 1
ATOM 868 C CA . PRO A 1 108 ? -31.178 23.542 2.369 1.00 55.00 108 PRO A CA 1
ATOM 869 C C . PRO A 1 108 ? -31.588 24.856 3.048 1.00 55.00 108 PRO A C 1
ATOM 871 O O . PRO A 1 108 ? -32.195 24.830 4.123 1.00 55.00 108 PRO A O 1
ATOM 874 N N . GLU A 1 109 ? -31.156 25.987 2.490 1.00 58.72 109 GLU A N 1
ATOM 875 C CA . GLU A 1 109 ? -31.670 27.301 2.883 1.00 58.72 109 GLU A CA 1
ATOM 876 C C . GLU A 1 109 ? -33.152 27.428 2.475 1.00 58.72 109 GLU A C 1
ATOM 878 O O . GLU A 1 109 ? -33.561 26.786 1.502 1.00 58.72 109 GLU A O 1
ATOM 883 N N . PRO A 1 110 ? -33.951 28.168 3.267 1.00 69.88 110 PRO A N 1
ATOM 884 C CA . PRO A 1 110 ? -35.403 28.280 3.121 1.00 69.88 110 PRO A CA 1
ATOM 885 C C . PRO A 1 110 ? -35.855 29.075 1.892 1.00 69.88 110 PRO A C 1
ATOM 887 O O . PRO A 1 110 ? -35.105 29.967 1.437 1.00 69.88 110 PRO A O 1
#